Protei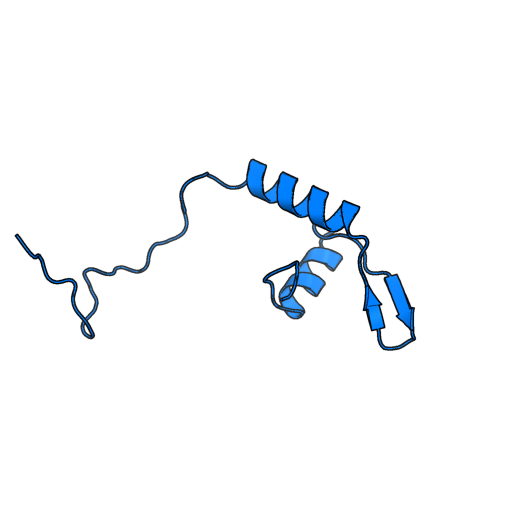n AF-A0A1S9IS33-F1 (afdb_monomer_lite)

Foldseek 3Di:
DDPDPDDPVVQVVCCVVVLAAHWDAPDPPDIDGDPVRRVVSVVVVVVVDDPDPPPPDPPQCPDPPPHDDPDD

Secondary structure (DSSP, 8-state):
--SS-S-HHHHHHHHHHT-SPPPEEEETTEEE--HHHHHHHHHHHHHHS-SS--S----GGG-SSS------

Structure (mmCIF, N/CA/C/O backbone):
data_AF-A0A1S9IS33-F1
#
_entry.id   AF-A0A1S9IS33-F1
#
loop_
_atom_site.group_PDB
_atom_site.id
_atom_site.type_symbol
_atom_site.label_atom_id
_atom_site.label_alt_id
_atom_site.label_comp_id
_atom_site.label_asym_id
_atom_site.label_entity_id
_atom_site.label_seq_id
_atom_site.pdbx_PDB_ins_code
_atom_site.Cartn_x
_atom_site.Cartn_y
_atom_site.Cartn_z
_atom_site.occupancy
_atom_site.B_iso_or_equiv
_atom_site.auth_seq_id
_atom_site.auth_comp_id
_atom_site.auth_asym_id
_atom_site.auth_atom_id
_atom_site.pdbx_PDB_model_num
ATOM 1 N N . MET A 1 1 ? -6.518 -13.381 -0.367 1.00 49.28 1 MET A N 1
ATOM 2 C CA . MET A 1 1 ? -6.224 -12.259 -1.285 1.00 49.28 1 MET A CA 1
ATOM 3 C C . MET A 1 1 ? -5.906 -11.042 -0.438 1.00 49.28 1 MET A C 1
ATOM 5 O O . MET A 1 1 ? -6.690 -10.738 0.449 1.00 49.28 1 MET A O 1
ATOM 9 N N . ALA A 1 2 ? -4.736 -10.430 -0.623 1.00 64.19 2 ALA A N 1
ATOM 10 C CA . ALA A 1 2 ? -4.373 -9.202 0.083 1.00 64.19 2 ALA A CA 1
ATOM 11 C C . ALA A 1 2 ? -5.009 -8.004 -0.635 1.00 64.19 2 ALA A C 1
ATOM 13 O O . ALA A 1 2 ? -4.960 -7.948 -1.860 1.00 64.19 2 ALA 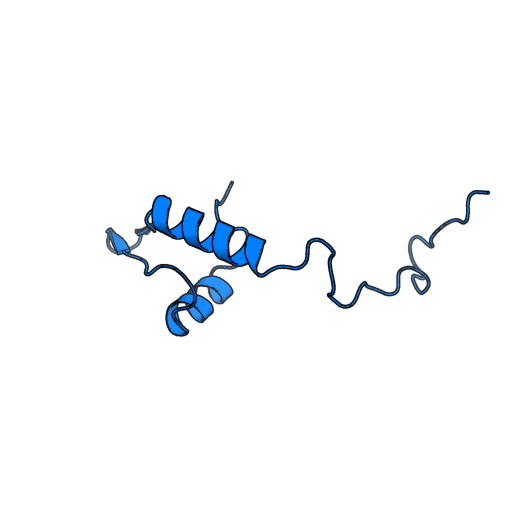A O 1
ATOM 14 N N . VAL A 1 3 ? -5.599 -7.075 0.121 1.00 77.38 3 VAL A N 1
ATOM 15 C CA . VAL A 1 3 ? -6.212 -5.842 -0.415 1.00 77.38 3 VAL A CA 1
ATOM 16 C C . VAL A 1 3 ? -5.166 -4.957 -1.102 1.00 77.38 3 VAL A C 1
ATOM 18 O O . VAL A 1 3 ? -5.456 -4.312 -2.100 1.00 77.38 3 VAL A O 1
ATOM 21 N N . VAL A 1 4 ? -3.925 -4.981 -0.609 1.00 83.75 4 VAL A N 1
ATOM 22 C CA . VAL A 1 4 ? -2.803 -4.229 -1.177 1.00 83.75 4 VAL A CA 1
ATOM 23 C C . VAL A 1 4 ? -1.817 -5.206 -1.824 1.00 83.75 4 VAL A C 1
ATOM 25 O O . VAL A 1 4 ? -1.182 -5.984 -1.107 1.00 83.75 4 VAL A O 1
ATOM 28 N N . PRO A 1 5 ? -1.651 -5.192 -3.160 1.00 82.81 5 PRO A N 1
ATOM 29 C CA . PRO A 1 5 ? -0.755 -6.103 -3.869 1.00 82.81 5 PRO A CA 1
ATOM 30 C C . PRO A 1 5 ? 0.705 -5.604 -3.855 1.00 82.81 5 PRO A C 1
ATOM 32 O O . PRO A 1 5 ? 1.360 -5.539 -4.893 1.00 82.81 5 PRO A O 1
ATOM 35 N N . LEU A 1 6 ? 1.226 -5.231 -2.680 1.00 87.56 6 LEU A N 1
ATOM 36 C CA . LEU A 1 6 ? 2.603 -4.754 -2.488 1.00 87.56 6 LEU A CA 1
ATOM 37 C C . LEU A 1 6 ? 3.373 -5.642 -1.507 1.00 87.56 6 LEU A C 1
ATOM 39 O O . LEU A 1 6 ? 2.796 -6.314 -0.654 1.00 87.56 6 LEU A O 1
ATOM 43 N N . SER A 1 7 ? 4.704 -5.628 -1.610 1.00 90.50 7 SER A N 1
ATOM 44 C CA . SER A 1 7 ? 5.562 -6.294 -0.627 1.00 90.50 7 SER A CA 1
ATOM 45 C C . SER A 1 7 ? 5.557 -5.545 0.709 1.00 90.50 7 SER A C 1
ATOM 47 O O . SER A 1 7 ? 5.494 -4.316 0.737 1.00 90.50 7 SER A O 1
ATOM 49 N N . TRP A 1 8 ? 5.748 -6.271 1.815 1.00 88.94 8 TRP A N 1
ATOM 50 C CA . TRP A 1 8 ? 5.907 -5.688 3.157 1.00 88.94 8 TRP A CA 1
ATOM 51 C C . TRP A 1 8 ? 6.975 -4.592 3.216 1.00 88.94 8 TRP A C 1
ATOM 53 O O . TRP A 1 8 ? 6.737 -3.520 3.757 1.00 88.94 8 TRP A O 1
ATOM 63 N N . SER A 1 9 ? 8.124 -4.822 2.575 1.00 91.69 9 SER A N 1
ATOM 64 C CA . SER A 1 9 ? 9.216 -3.843 2.506 1.00 91.69 9 SER A CA 1
ATOM 65 C C . SER A 1 9 ? 8.840 -2.557 1.766 1.00 91.69 9 SER A C 1
ATOM 67 O O . SER A 1 9 ? 9.391 -1.494 2.049 1.00 91.69 9 SER A O 1
ATOM 69 N N . THR A 1 10 ? 7.925 -2.646 0.800 1.00 92.44 10 THR A N 1
ATOM 70 C CA . THR A 1 10 ? 7.428 -1.479 0.070 1.00 92.44 10 THR A CA 1
ATOM 71 C C . THR A 1 10 ? 6.435 -0.712 0.923 1.00 92.44 10 THR A C 1
ATOM 73 O O . THR A 1 10 ? 6.566 0.503 1.026 1.00 92.44 10 THR A O 1
ATOM 76 N N . ILE A 1 11 ? 5.523 -1.420 1.592 1.00 91.44 11 ILE A N 1
ATOM 77 C CA . ILE A 1 11 ? 4.565 -0.824 2.527 1.00 91.44 11 ILE A CA 1
ATOM 78 C C . ILE A 1 11 ? 5.308 -0.087 3.649 1.00 91.44 11 ILE A C 1
ATOM 80 O O . ILE A 1 11 ? 5.064 1.097 3.838 1.00 91.44 11 ILE A O 1
ATOM 84 N N . ASP A 1 12 ? 6.299 -0.712 4.297 1.00 91.31 12 ASP A N 1
ATOM 85 C CA . ASP A 1 12 ? 7.101 -0.062 5.350 1.00 91.31 12 ASP A CA 1
ATOM 86 C C . ASP A 1 12 ? 7.800 1.218 4.853 1.00 91.31 12 ASP A C 1
ATOM 88 O O . ASP A 1 12 ? 7.925 2.196 5.591 1.00 91.31 12 ASP A O 1
ATOM 92 N N . ARG A 1 13 ? 8.288 1.233 3.603 1.00 94.50 13 ARG A N 1
ATOM 93 C CA . ARG A 1 13 ? 8.921 2.426 3.021 1.00 94.50 13 ARG A CA 1
ATOM 94 C C . ARG A 1 13 ? 7.900 3.536 2.786 1.00 94.50 13 ARG A C 1
ATOM 96 O O . ARG A 1 13 ? 8.191 4.685 3.099 1.00 94.50 13 ARG A O 1
ATOM 103 N N . MET A 1 14 ? 6.733 3.192 2.248 1.00 92.94 14 MET A N 1
ATOM 104 C CA . MET A 1 14 ? 5.667 4.157 1.985 1.00 92.94 14 MET A CA 1
ATOM 105 C C . MET A 1 14 ? 5.068 4.706 3.284 1.00 92.94 14 MET A C 1
ATOM 107 O O . MET A 1 14 ? 4.850 5.909 3.380 1.00 92.94 14 MET A O 1
ATOM 111 N N . GLU A 1 15 ? 4.897 3.870 4.312 1.00 91.69 15 GLU A N 1
ATOM 112 C CA . GLU A 1 15 ? 4.484 4.312 5.651 1.00 91.69 15 GLU A CA 1
ATOM 113 C C . GLU A 1 15 ? 5.481 5.322 6.233 1.00 91.69 15 GLU A C 1
ATOM 115 O O . GLU A 1 15 ? 5.076 6.358 6.756 1.00 91.69 15 GLU A O 1
ATOM 120 N N . ARG A 1 16 ? 6.793 5.066 6.104 1.00 90.44 16 ARG A N 1
ATOM 121 C CA . ARG A 1 16 ? 7.836 6.015 6.541 1.00 90.44 16 ARG A CA 1
ATOM 122 C C . ARG A 1 16 ? 7.821 7.324 5.752 1.00 90.44 16 ARG A C 1
ATOM 124 O O . ARG A 1 16 ? 8.159 8.356 6.319 1.00 90.44 16 ARG A O 1
ATOM 131 N N . ALA A 1 17 ? 7.458 7.276 4.473 1.00 92.00 17 ALA A N 1
ATOM 132 C CA . ALA A 1 17 ? 7.308 8.456 3.625 1.00 92.00 17 ALA A CA 1
ATOM 133 C C . ALA A 1 17 ? 5.980 9.206 3.858 1.00 92.00 17 ALA A C 1
ATOM 135 O O . ALA A 1 17 ? 5.817 10.309 3.348 1.00 92.00 17 ALA A O 1
ATOM 136 N N . GLY A 1 18 ? 5.039 8.633 4.620 1.00 90.69 18 GLY A N 1
ATOM 137 C CA . GLY A 1 18 ? 3.695 9.189 4.811 1.00 90.69 18 GLY A CA 1
ATOM 138 C C . GLY A 1 18 ? 2.764 8.999 3.608 1.00 90.69 18 GLY A C 1
ATOM 139 O O . GLY A 1 18 ? 1.688 9.582 3.571 1.00 90.69 18 GLY A O 1
ATOM 140 N N . GLU A 1 19 ? 3.160 8.176 2.635 1.00 90.56 19 GLU A N 1
ATOM 141 C CA . GLU A 1 19 ? 2.408 7.905 1.403 1.00 90.56 19 GLU A CA 1
ATOM 142 C C . GLU A 1 19 ? 1.453 6.710 1.531 1.00 90.56 19 GLU A C 1
ATOM 144 O O . GLU A 1 19 ? 0.817 6.324 0.552 1.00 90.56 19 GLU A O 1
ATOM 149 N N . PHE A 1 20 ? 1.393 6.068 2.697 1.00 91.56 20 PHE A N 1
ATOM 150 C CA . PHE A 1 20 ? 0.527 4.923 2.971 1.00 91.56 20 PHE A CA 1
ATOM 151 C C . PHE A 1 20 ? -0.151 5.086 4.341 1.00 91.56 20 PHE A C 1
ATOM 153 O O . PHE A 1 20 ? 0.475 5.649 5.247 1.00 91.56 20 PHE A O 1
ATOM 160 N N . PRO A 1 21 ? -1.397 4.599 4.520 1.00 93.50 21 PRO A N 1
ATOM 161 C CA . PRO A 1 21 ? -2.099 4.665 5.798 1.00 93.50 21 PRO A CA 1
ATOM 162 C C . PRO A 1 21 ? -1.286 4.094 6.961 1.00 93.50 21 PRO A C 1
ATOM 164 O O . PRO A 1 21 ? -0.612 3.072 6.838 1.00 93.50 21 PRO A O 1
ATOM 167 N N . LYS A 1 22 ? -1.366 4.744 8.123 1.00 90.44 22 LYS A N 1
ATOM 168 C CA . LYS A 1 22 ? -0.584 4.350 9.296 1.00 90.44 22 LYS A CA 1
ATOM 169 C C . LYS A 1 22 ? -1.119 3.041 9.878 1.00 90.44 22 LYS A C 1
ATOM 171 O O . LYS A 1 22 ? -2.291 2.953 10.238 1.00 90.44 22 LYS A O 1
ATOM 176 N N . ARG A 1 23 ? -0.250 2.041 10.051 1.00 91.12 23 ARG A N 1
ATOM 177 C CA . ARG A 1 23 ? -0.624 0.813 10.767 1.00 91.12 23 ARG A CA 1
ATOM 178 C C . ARG A 1 23 ? -0.992 1.063 12.225 1.00 91.12 23 ARG A C 1
ATOM 180 O O . ARG A 1 23 ? -0.363 1.861 12.926 1.00 91.12 23 ARG A O 1
ATOM 187 N N . TRP A 1 24 ? -1.931 0.263 12.702 1.00 91.19 24 TRP A N 1
ATOM 188 C CA . TRP A 1 24 ? -2.209 0.061 14.119 1.00 91.19 24 TRP A CA 1
ATOM 189 C C . TRP A 1 24 ? -2.064 -1.424 14.460 1.00 91.19 24 TRP A C 1
ATOM 191 O O . TRP A 1 24 ? -1.961 -2.270 13.570 1.00 91.19 24 TRP A O 1
ATOM 201 N N . TYR A 1 25 ? -1.999 -1.750 15.747 1.00 91.62 25 TYR A N 1
ATOM 202 C CA . TYR A 1 25 ? -1.753 -3.115 16.208 1.00 91.62 25 TYR A CA 1
ATOM 203 C C . TYR A 1 25 ? -2.995 -3.670 16.897 1.00 91.62 25 TYR A C 1
ATOM 205 O O . TYR A 1 25 ? -3.479 -3.085 17.861 1.00 91.62 25 TYR A O 1
ATOM 213 N N . ILE A 1 26 ? -3.491 -4.806 16.405 1.00 92.44 26 ILE A N 1
ATOM 214 C CA . ILE A 1 26 ? -4.528 -5.594 17.089 1.00 92.44 26 ILE A CA 1
ATOM 215 C C . ILE A 1 26 ? -3.888 -6.328 18.275 1.00 92.44 26 ILE A C 1
ATOM 217 O O . ILE A 1 26 ? -4.475 -6.425 19.347 1.00 92.44 26 ILE A O 1
ATOM 221 N N . THR A 1 27 ? -2.673 -6.846 18.069 1.00 93.56 27 THR A N 1
ATOM 222 C CA . THR A 1 27 ? -1.831 -7.490 19.087 1.00 93.56 27 THR A CA 1
ATOM 223 C C . THR A 1 27 ? -0.361 -7.168 18.825 1.00 93.56 27 THR A C 1
ATOM 225 O O . THR A 1 27 ? -0.015 -6.688 17.743 1.00 93.56 27 THR A O 1
ATOM 228 N N . ASP A 1 28 ? 0.525 -7.536 19.752 1.00 88.69 28 ASP A N 1
ATOM 229 C CA . ASP A 1 28 ? 1.980 -7.320 19.663 1.00 88.69 28 ASP A CA 1
ATOM 230 C C . ASP A 1 28 ? 2.624 -7.793 18.346 1.00 88.69 28 ASP A C 1
ATOM 232 O O . ASP A 1 28 ? 3.675 -7.296 17.947 1.00 88.69 28 ASP A O 1
ATOM 236 N N . LYS A 1 29 ? 2.013 -8.767 17.655 1.00 88.88 29 LYS A N 1
ATOM 237 C CA . LYS A 1 29 ? 2.526 -9.345 16.397 1.00 88.88 29 LYS A CA 1
ATOM 238 C C . LYS A 1 29 ? 1.550 -9.243 15.223 1.00 88.88 29 LYS A C 1
ATOM 240 O O . LYS A 1 29 ? 1.762 -9.900 14.198 1.00 88.88 29 LYS A O 1
ATOM 245 N N . ARG A 1 30 ? 0.444 -8.509 15.362 1.00 89.25 30 ARG A N 1
ATOM 246 C CA . ARG A 1 30 ? -0.563 -8.351 14.301 1.00 89.25 30 ARG A CA 1
ATOM 247 C C . ARG A 1 30 ? -0.852 -6.879 14.081 1.00 89.25 30 ARG A C 1
ATOM 249 O O . ARG A 1 30 ? -1.527 -6.251 14.892 1.00 89.25 30 ARG A O 1
ATOM 256 N N . CYS A 1 31 ? -0.353 -6.359 12.965 1.00 89.50 31 CYS A N 1
ATOM 257 C CA . CYS A 1 31 ? -0.751 -5.057 12.463 1.00 89.50 31 CYS A CA 1
ATOM 258 C C . CYS A 1 31 ? -2.004 -5.170 11.586 1.00 89.50 31 CYS A C 1
ATOM 260 O O . CYS A 1 31 ? -2.258 -6.203 10.960 1.00 89.50 31 CYS A O 1
ATOM 262 N N . ALA A 1 3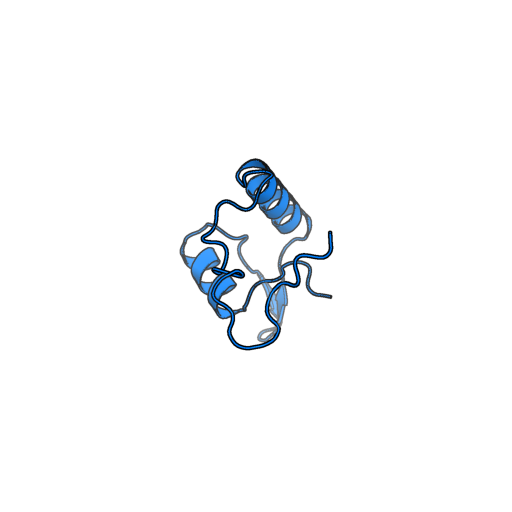2 ? -2.773 -4.093 11.558 1.00 90.50 32 ALA A N 1
ATOM 263 C CA . ALA A 1 32 ? -3.908 -3.903 10.679 1.00 90.50 32 ALA A CA 1
ATOM 264 C C . ALA A 1 32 ? -3.946 -2.454 10.185 1.00 90.50 32 ALA A C 1
ATOM 266 O O . ALA A 1 32 ? -3.286 -1.565 10.730 1.00 90.50 32 ALA A O 1
ATOM 267 N N . TRP A 1 33 ? -4.747 -2.243 9.148 1.00 91.81 33 TRP A N 1
ATOM 268 C CA . TRP A 1 33 ? -5.051 -0.934 8.584 1.00 91.81 33 TRP A CA 1
ATOM 269 C C . TRP A 1 33 ? -6.561 -0.757 8.541 1.00 91.81 33 TRP A C 1
ATOM 271 O O . TRP A 1 33 ? -7.303 -1.742 8.483 1.00 91.81 33 TRP A O 1
ATOM 281 N N . ASN A 1 34 ? -7.018 0.490 8.595 1.00 91.69 34 ASN A N 1
ATOM 282 C CA . ASN A 1 34 ? -8.425 0.777 8.375 1.00 91.69 34 ASN A CA 1
ATOM 283 C C . ASN A 1 34 ? -8.753 0.574 6.886 1.00 91.69 34 ASN A C 1
ATOM 285 O O . ASN A 1 34 ? -8.022 1.047 6.015 1.00 91.69 34 ASN A O 1
ATOM 289 N N . ARG A 1 35 ? -9.842 -0.146 6.599 1.00 90.19 35 ARG A N 1
ATOM 290 C CA . ARG A 1 35 ? -10.283 -0.425 5.230 1.00 90.19 35 ARG A CA 1
ATOM 291 C C . ARG A 1 35 ? -10.572 0.861 4.458 1.00 90.19 35 ARG A C 1
ATOM 293 O O . ARG A 1 35 ? -10.084 0.986 3.343 1.00 90.19 35 ARG A O 1
ATOM 300 N N . ASP A 1 36 ? -11.266 1.814 5.070 1.00 91.88 36 ASP A N 1
ATOM 301 C CA . ASP A 1 36 ? -11.696 3.053 4.416 1.00 91.88 36 ASP A CA 1
ATOM 302 C C . ASP A 1 36 ? -10.490 3.922 4.022 1.00 91.88 36 ASP A C 1
ATOM 304 O O . ASP A 1 36 ? -10.467 4.543 2.962 1.00 91.88 36 ASP A O 1
ATOM 308 N N . GLU A 1 37 ? -9.440 3.932 4.851 1.00 91.56 37 GLU A N 1
ATOM 309 C CA . GLU A 1 37 ? -8.196 4.647 4.544 1.00 91.56 37 GLU A CA 1
ATOM 310 C C . GLU A 1 37 ? -7.428 3.996 3.391 1.00 91.56 37 GLU A C 1
ATOM 312 O O . GLU A 1 37 ? -6.876 4.700 2.546 1.00 91.56 37 GLU A O 1
ATOM 317 N N . VAL A 1 38 ? -7.392 2.661 3.353 1.00 91.88 38 VAL A N 1
ATOM 318 C CA . VAL A 1 38 ? -6.743 1.907 2.273 1.00 91.88 38 VAL A CA 1
ATOM 319 C C . VAL A 1 38 ? -7.515 2.058 0.964 1.00 91.88 38 VAL A C 1
ATOM 321 O O . VAL A 1 38 ? -6.888 2.204 -0.081 1.00 91.88 38 VAL A O 1
ATOM 324 N N . GLU A 1 39 ? -8.847 2.057 1.005 1.00 91.69 39 GLU A N 1
ATOM 325 C CA . GLU A 1 39 ? -9.692 2.281 -0.172 1.00 91.69 39 GLU A CA 1
ATOM 326 C C . GLU A 1 39 ? -9.506 3.694 -0.725 1.00 91.69 39 GLU A C 1
ATOM 328 O O . GLU A 1 39 ? -9.162 3.837 -1.895 1.00 91.69 39 GLU A O 1
ATOM 333 N N . ARG A 1 40 ? -9.570 4.728 0.126 1.00 92.31 40 ARG A N 1
ATOM 334 C CA . ARG A 1 40 ? -9.281 6.106 -0.299 1.00 92.31 40 ARG A CA 1
ATOM 335 C C . ARG A 1 40 ? -7.886 6.240 -0.914 1.00 92.31 40 ARG A C 1
ATOM 337 O O . ARG A 1 40 ? -7.724 6.884 -1.945 1.00 92.31 40 ARG A O 1
ATOM 344 N N . TRP A 1 41 ? -6.881 5.614 -0.307 1.00 92.19 41 TRP A N 1
ATOM 345 C CA . TRP A 1 41 ? -5.519 5.615 -0.840 1.00 92.19 41 TRP A CA 1
ATOM 346 C C . TRP A 1 41 ? -5.417 4.920 -2.211 1.00 92.19 41 TRP A C 1
ATOM 348 O O . TRP A 1 41 ? -4.694 5.393 -3.091 1.00 92.19 41 TRP A O 1
ATOM 358 N N . LEU A 1 42 ? -6.139 3.812 -2.421 1.00 91.50 42 LEU A N 1
ATOM 359 C CA . LEU A 1 42 ? -6.210 3.139 -3.721 1.00 91.50 42 LEU A CA 1
ATOM 360 C C . LEU A 1 42 ? -6.883 4.025 -4.775 1.00 91.50 42 LEU A C 1
ATOM 362 O O . LEU A 1 42 ? -6.363 4.115 -5.888 1.00 91.50 42 LEU A O 1
ATOM 366 N N . ASP A 1 43 ? -7.971 4.707 -4.421 1.00 91.06 43 ASP A N 1
ATOM 367 C CA . ASP A 1 43 ? -8.695 5.610 -5.320 1.00 91.06 43 ASP A CA 1
ATOM 368 C C . ASP A 1 43 ? -7.831 6.813 -5.729 1.00 91.06 43 ASP A C 1
ATOM 370 O O . ASP A 1 43 ? -7.729 7.138 -6.913 1.00 91.06 43 ASP A O 1
ATOM 374 N N . GLU A 1 44 ? -7.129 7.436 -4.777 1.00 90.50 44 GLU A N 1
ATOM 375 C CA . GLU A 1 44 ? -6.174 8.521 -5.047 1.00 90.50 44 GLU A CA 1
ATOM 376 C C . GLU A 1 44 ? -5.055 8.060 -5.992 1.00 90.50 44 GLU A C 1
ATOM 378 O O . GLU A 1 44 ? -4.695 8.755 -6.947 1.00 90.50 44 GLU A O 1
ATOM 383 N N . ARG A 1 45 ? -4.524 6.852 -5.768 1.00 89.00 45 ARG A N 1
ATOM 384 C CA . ARG A 1 45 ? -3.500 6.247 -6.630 1.00 89.00 45 ARG A CA 1
ATOM 385 C C . ARG A 1 45 ? -4.041 5.915 -8.012 1.00 89.00 45 ARG A C 1
ATOM 387 O O . ARG A 1 45 ? -3.309 6.083 -8.984 1.00 89.00 45 ARG A O 1
ATOM 394 N N . GLN A 1 46 ? -5.285 5.462 -8.109 1.00 87.44 46 GLN A N 1
ATOM 395 C CA . GLN A 1 46 ? -5.943 5.194 -9.381 1.00 87.44 46 GLN A CA 1
ATOM 396 C C . GLN A 1 46 ? -6.174 6.490 -10.164 1.00 87.44 46 GLN A C 1
ATOM 398 O O . GLN A 1 46 ? -5.909 6.513 -11.362 1.00 87.44 46 GLN A O 1
ATOM 403 N N . ALA A 1 47 ? -6.589 7.568 -9.496 1.00 86.38 47 ALA A N 1
ATOM 404 C CA . ALA A 1 47 ? -6.785 8.879 -10.111 1.00 86.38 47 ALA A CA 1
ATOM 405 C C . ALA A 1 47 ? -5.463 9.527 -10.561 1.00 86.38 47 ALA A C 1
ATOM 407 O O . ALA A 1 47 ? -5.414 10.174 -11.607 1.00 86.38 47 ALA A O 1
ATOM 408 N N . ALA A 1 48 ? -4.385 9.344 -9.793 1.00 84.31 48 ALA A N 1
ATOM 409 C CA . ALA A 1 48 ? -3.051 9.831 -10.146 1.00 84.31 48 ALA A CA 1
ATOM 410 C C . ALA A 1 48 ? -2.338 8.946 -11.186 1.00 84.31 48 ALA A C 1
ATOM 412 O O . ALA A 1 48 ? -1.401 9.396 -11.849 1.00 84.31 48 ALA A O 1
ATOM 413 N N . SER A 1 49 ? -2.742 7.679 -11.318 1.00 81.44 49 SER A N 1
ATOM 414 C CA . SER A 1 49 ? -2.174 6.765 -12.303 1.00 81.44 49 SER A CA 1
ATOM 415 C C . SER A 1 49 ? -2.749 7.062 -13.688 1.00 81.44 49 SER A C 1
ATOM 417 O O . SER A 1 49 ? -3.966 7.131 -13.848 1.00 81.44 49 SER A O 1
ATOM 419 N N . PRO A 1 50 ? -1.912 7.146 -14.734 1.00 78.88 50 PRO A N 1
ATOM 420 C CA . PRO A 1 50 ? -2.419 7.159 -16.096 1.00 78.88 50 PRO A CA 1
ATOM 421 C C . PRO A 1 50 ? -3.228 5.881 -16.365 1.00 78.88 50 PRO A C 1
ATOM 423 O O . PRO A 1 50 ? -2.863 4.801 -15.890 1.00 78.88 50 PRO A O 1
ATOM 426 N N . ALA A 1 51 ? -4.300 5.996 -17.155 1.00 73.31 51 ALA A N 1
ATOM 427 C CA . ALA A 1 51 ? -5.120 4.850 -17.567 1.00 73.31 51 ALA A CA 1
ATOM 428 C C . ALA A 1 51 ? -4.310 3.807 -18.361 1.00 73.31 51 ALA A C 1
ATOM 430 O O . ALA A 1 51 ? -4.625 2.618 -18.357 1.00 73.31 51 ALA A O 1
ATOM 431 N N . GLU A 1 52 ? -3.236 4.250 -19.018 1.00 74.62 52 GLU A N 1
ATOM 432 C CA . GLU A 1 52 ? -2.301 3.393 -19.732 1.00 74.62 52 GLU A CA 1
ATOM 433 C C . GLU A 1 52 ? -0.995 3.216 -18.958 1.00 74.62 52 GLU A C 1
ATOM 435 O O . GLU A 1 52 ? -0.435 4.160 -18.403 1.00 74.62 52 GLU A O 1
ATOM 440 N N . PHE A 1 53 ? -0.446 2.001 -18.976 1.00 73.88 53 PHE A N 1
ATOM 441 C CA . PHE A 1 53 ? 0.864 1.740 -18.389 1.00 73.88 53 PHE A CA 1
ATOM 442 C C . PHE A 1 53 ? 1.959 2.528 -19.127 1.00 73.88 53 PHE A C 1
ATOM 444 O O . PHE A 1 53 ? 2.377 2.148 -20.225 1.00 73.88 53 PHE A O 1
ATOM 451 N N . GLN A 1 54 ? 2.447 3.595 -18.492 1.00 72.38 54 GLN A N 1
ATOM 452 C CA . GLN A 1 54 ? 3.538 4.438 -19.000 1.00 72.38 54 GLN A CA 1
ATOM 453 C C . GLN A 1 54 ? 4.939 3.969 -18.577 1.00 72.38 54 GLN A C 1
ATOM 455 O O . GLN A 1 54 ? 5.942 4.589 -18.928 1.00 72.38 54 GLN A O 1
ATOM 460 N N . GLY A 1 55 ? 5.045 2.875 -17.819 1.00 75.62 55 GLY A N 1
ATOM 461 C CA . GLY A 1 55 ? 6.344 2.303 -17.480 1.00 75.62 55 GLY A CA 1
ATOM 462 C C . GLY A 1 55 ? 7.080 1.779 -18.717 1.00 75.62 55 GLY A C 1
ATOM 463 O O . GLY A 1 55 ? 6.487 1.534 -19.771 1.00 75.62 55 GLY A O 1
ATOM 464 N N . LYS A 1 56 ? 8.392 1.548 -18.587 1.00 77.44 56 LYS A N 1
ATOM 465 C CA . LYS A 1 56 ? 9.170 0.885 -19.642 1.00 77.44 56 LYS A CA 1
ATOM 466 C C . LYS A 1 56 ? 8.601 -0.512 -19.877 1.00 77.44 56 LYS A C 1
ATOM 468 O O . LYS A 1 56 ? 8.813 -1.422 -19.076 1.00 77.44 56 LYS A O 1
ATOM 473 N N . LYS A 1 57 ? 7.873 -0.678 -20.980 1.00 78.06 57 LYS A N 1
ATOM 474 C CA . LYS A 1 57 ? 7.440 -1.996 -21.439 1.00 78.06 57 LYS A CA 1
ATOM 475 C C . LYS A 1 57 ? 8.699 -2.804 -21.773 1.00 78.06 57 LYS A C 1
ATOM 477 O O . LYS A 1 57 ? 9.597 -2.268 -22.427 1.00 78.06 57 LYS A O 1
ATOM 482 N N . PRO A 1 58 ? 8.805 -4.067 -21.326 1.00 81.94 58 PRO A N 1
ATOM 483 C CA . PRO A 1 58 ? 9.899 -4.926 -21.754 1.00 81.94 58 PRO A CA 1
ATOM 484 C C . PRO A 1 58 ? 9.919 -4.987 -23.287 1.00 81.94 58 PRO A C 1
ATOM 486 O O . PRO A 1 58 ? 8.838 -5.091 -23.877 1.00 81.94 58 PRO A O 1
ATOM 489 N N . PRO A 1 59 ? 11.092 -4.944 -23.942 1.00 86.69 59 PRO A N 1
ATOM 490 C CA . PRO A 1 59 ? 11.181 -5.046 -25.394 1.00 86.69 59 PRO A CA 1
ATOM 491 C C . PRO A 1 59 ? 10.809 -6.470 -25.826 1.00 86.69 59 PRO A C 1
ATOM 493 O O . PRO A 1 59 ? 11.656 -7.349 -25.975 1.00 86.69 59 PRO A O 1
ATOM 496 N N . VAL A 1 60 ? 9.509 -6.724 -25.983 1.00 86.19 60 VAL A N 1
ATOM 497 C CA . VAL A 1 60 ? 8.949 -8.041 -26.320 1.00 86.19 60 VAL A CA 1
ATOM 498 C C . VAL A 1 60 ? 9.433 -8.539 -27.679 1.00 86.19 60 VAL A C 1
ATOM 500 O O . VAL A 1 60 ? 9.597 -9.741 -27.863 1.00 86.19 60 VAL A O 1
ATOM 503 N N . GLN A 1 61 ? 9.742 -7.617 -28.589 1.00 84.25 61 GLN A N 1
ATOM 504 C CA . GLN A 1 61 ? 10.285 -7.889 -29.917 1.00 84.25 61 GLN A CA 1
ATOM 505 C C . GLN A 1 61 ? 11.731 -8.411 -29.873 1.00 84.25 61 GLN A C 1
ATOM 507 O O . GLN A 1 61 ? 12.170 -9.049 -30.819 1.00 84.25 61 GLN A O 1
ATOM 512 N N . GLN A 1 62 ? 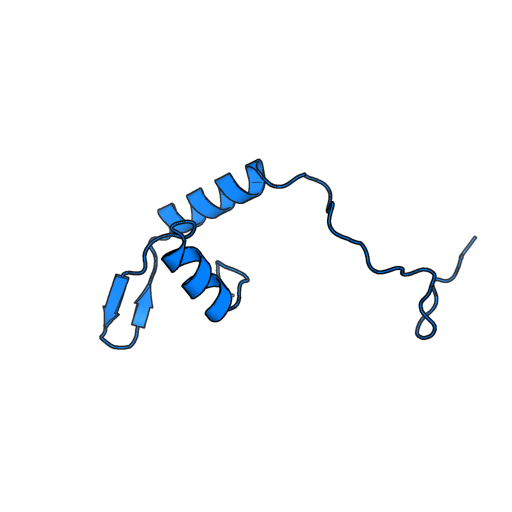12.468 -8.172 -28.781 1.00 86.75 62 GLN A N 1
ATOM 513 C CA . GLN A 1 62 ? 13.857 -8.627 -28.612 1.00 86.75 62 GLN A CA 1
ATOM 514 C C . GLN A 1 62 ? 13.955 -9.979 -27.883 1.00 86.75 62 GLN A C 1
ATOM 516 O O . GLN A 1 62 ? 15.042 -10.417 -27.508 1.00 86.75 62 GLN A O 1
ATOM 521 N N . ARG A 1 63 ? 12.824 -10.648 -27.623 1.00 88.69 63 ARG A N 1
ATOM 522 C CA . ARG A 1 63 ? 12.809 -11.920 -26.893 1.00 88.69 63 ARG A CA 1
ATOM 523 C C . ARG A 1 63 ? 13.353 -13.057 -27.756 1.00 88.69 63 ARG A C 1
ATOM 525 O O . ARG A 1 63 ? 12.766 -13.398 -28.775 1.00 88.69 63 ARG A O 1
ATOM 532 N N . VAL A 1 64 ? 14.420 -13.697 -27.276 1.00 86.69 64 VAL A N 1
ATOM 533 C CA . VAL A 1 64 ? 14.965 -14.936 -27.860 1.00 86.69 64 VAL A CA 1
ATOM 534 C C . VAL A 1 64 ? 14.067 -16.140 -27.541 1.00 86.69 64 VAL A C 1
ATOM 536 O O . VAL A 1 64 ? 13.822 -16.984 -28.396 1.00 86.69 64 VAL A O 1
ATOM 539 N N . TYR A 1 65 ? 13.536 -16.214 -26.315 1.00 88.25 65 TYR A N 1
ATOM 540 C CA . TYR A 1 65 ? 12.638 -17.287 -25.876 1.00 88.25 65 TYR A CA 1
ATOM 541 C C . TYR A 1 65 ? 11.168 -16.863 -25.995 1.00 88.25 65 TYR A C 1
ATOM 543 O O . TYR A 1 65 ? 10.791 -15.810 -25.479 1.00 88.25 65 TYR A O 1
ATOM 551 N N . ARG A 1 66 ? 10.340 -17.698 -26.644 1.00 83.88 66 ARG A N 1
ATOM 552 C CA . ARG A 1 66 ? 8.967 -17.374 -27.087 1.00 83.88 66 ARG A CA 1
ATOM 553 C C . ARG A 1 66 ? 8.896 -16.038 -27.850 1.00 83.88 66 ARG A C 1
ATOM 555 O O . ARG A 1 66 ? 8.358 -15.060 -27.319 1.00 83.88 66 ARG A O 1
ATOM 562 N N . PRO A 1 67 ? 9.446 -15.985 -29.074 1.00 86.88 67 PRO A N 1
ATOM 563 C CA . PRO A 1 67 ? 9.326 -14.800 -29.909 1.00 86.88 67 PRO A CA 1
ATOM 564 C C . PRO A 1 67 ? 7.854 -14.511 -30.221 1.00 86.88 67 PRO A C 1
ATOM 566 O O . PRO A 1 67 ? 7.019 -15.417 -30.272 1.00 86.88 67 PRO A O 1
ATOM 569 N N . VAL A 1 68 ? 7.537 -13.234 -30.427 1.00 82.81 68 VAL A N 1
ATOM 570 C CA . VAL A 1 68 ? 6.217 -12.825 -30.913 1.00 82.81 68 VAL A CA 1
ATOM 571 C C . VAL A 1 68 ? 6.051 -13.327 -32.350 1.00 82.81 68 VAL A C 1
ATOM 573 O O . VAL A 1 68 ? 6.808 -12.949 -33.239 1.00 82.81 68 VAL A O 1
ATOM 576 N N . SER A 1 69 ? 5.099 -14.226 -32.582 1.00 78.06 69 SER A N 1
ATOM 577 C CA . SER A 1 69 ? 4.736 -14.656 -33.932 1.00 78.06 69 SER A CA 1
ATOM 578 C C . SER A 1 69 ? 3.880 -13.571 -34.583 1.00 78.06 69 SER A C 1
ATOM 580 O O . SER A 1 69 ? 2.795 -13.277 -34.080 1.00 78.06 69 SER A O 1
ATOM 582 N N . ASN A 1 70 ? 4.328 -13.006 -35.706 1.00 66.19 70 ASN A N 1
ATOM 583 C CA . ASN A 1 70 ? 3.453 -12.237 -36.592 1.00 66.19 70 ASN A CA 1
ATOM 584 C C . ASN A 1 70 ? 2.499 -13.228 -37.275 1.00 66.19 70 ASN A C 1
ATOM 586 O O . ASN A 1 70 ? 2.812 -13.755 -38.339 1.00 66.19 70 ASN A O 1
ATOM 590 N N . ALA A 1 71 ? 1.378 -13.549 -36.631 1.00 58.56 71 ALA A N 1
ATOM 591 C CA . ALA A 1 71 ? 0.273 -14.204 -37.315 1.00 58.56 71 ALA A CA 1
ATOM 592 C C . ALA A 1 71 ? -0.427 -13.131 -38.161 1.00 58.56 71 ALA A C 1
ATOM 594 O O . ALA A 1 71 ? -1.000 -12.19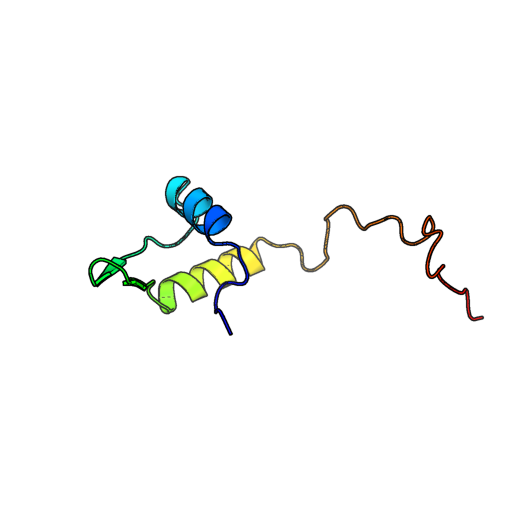3 -37.603 1.00 58.56 71 ALA A O 1
ATOM 595 N N . ALA A 1 72 ? -0.256 -13.230 -39.480 1.00 50.91 72 ALA A N 1
ATOM 596 C CA . ALA A 1 72 ? -1.032 -12.495 -40.474 1.00 50.91 72 ALA A CA 1
ATOM 597 C C . ALA A 1 72 ? -2.421 -13.125 -40.635 1.00 50.91 72 ALA A C 1
ATOM 599 O O . ALA A 1 72 ? -2.518 -14.363 -40.453 1.00 50.91 72 ALA A O 1
#

Sequence (72 aa):
MAVVPLSWSTIDRMERAGEFPKRWYITDKRCAWNRDEVERWLDERQAASPAEFQGKKPPVQQRVYRPVSNAA

Radius of gyration: 18.47 Å; chains: 1; bounding box: 27×27×60 Å

pLDDT: mean 85.34, std 9.47, range [49.28, 94.5]

Organism: Shigella boydi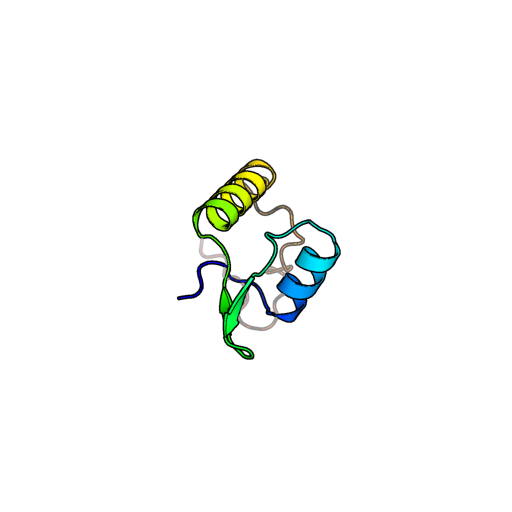i (NCBI:txid621)

InterPro domains:
  IPR010260 DNA-binding transcriptional activator AlpA [PF05930] (4-42)